Protein AF-A0AA42TNP0-F1 (afdb_monomer)

Structure (mmCIF, N/CA/C/O backbone):
data_AF-A0AA42TNP0-F1
#
_entry.id   AF-A0AA42TNP0-F1
#
loop_
_atom_site.group_PDB
_atom_site.id
_atom_site.type_symbol
_atom_site.label_atom_id
_atom_site.label_alt_id
_atom_site.label_comp_id
_atom_site.label_asym_id
_atom_site.label_entity_id
_atom_site.label_seq_id
_atom_site.pdbx_PDB_ins_code
_atom_site.Cartn_x
_atom_site.Cartn_y
_atom_site.Cartn_z
_atom_site.occupancy
_atom_site.B_iso_or_equiv
_atom_site.auth_seq_id
_atom_site.auth_comp_id
_atom_site.auth_asym_id
_atom_site.auth_atom_id
_atom_site.pdbx_PDB_model_num
ATOM 1 N N . MET A 1 1 ? -10.060 4.642 -5.298 1.00 69.69 1 MET A N 1
ATOM 2 C CA . MET A 1 1 ? -9.787 3.205 -5.547 1.00 69.69 1 MET A CA 1
ATOM 3 C C . MET A 1 1 ? -9.963 2.434 -4.257 1.00 69.69 1 MET A C 1
ATOM 5 O O . MET A 1 1 ? -10.736 1.494 -4.247 1.00 69.69 1 MET A O 1
ATOM 9 N N . ILE A 1 2 ? -9.334 2.900 -3.176 1.00 89.69 2 ILE A N 1
ATOM 10 C CA . ILE A 1 2 ? -9.760 2.600 -1.806 1.00 89.69 2 ILE A CA 1
ATOM 11 C C . ILE A 1 2 ? -10.719 3.684 -1.294 1.00 89.69 2 ILE A C 1
ATOM 13 O O . ILE A 1 2 ? -10.773 4.767 -1.888 1.00 89.69 2 ILE A O 1
ATOM 17 N N . GLY A 1 3 ? -11.480 3.380 -0.244 1.00 92.75 3 GLY A N 1
ATOM 18 C CA . GLY A 1 3 ? -12.427 4.280 0.415 1.00 92.75 3 GLY A CA 1
ATOM 19 C C . GLY A 1 3 ? -11.753 5.267 1.375 1.00 92.75 3 GLY A C 1
ATOM 20 O O . GLY A 1 3 ? -10.738 5.891 1.045 1.00 92.75 3 GLY A O 1
ATOM 21 N N . LYS A 1 4 ? -12.334 5.456 2.568 1.00 94.69 4 LYS A N 1
ATOM 22 C CA . LYS A 1 4 ? -11.750 6.314 3.612 1.00 94.69 4 LYS A CA 1
ATOM 23 C C . LYS A 1 4 ? -10.427 5.704 4.089 1.00 94.69 4 LYS A C 1
ATOM 25 O O . LYS A 1 4 ? -10.352 4.513 4.358 1.00 94.69 4 LYS A O 1
ATOM 30 N N . ALA A 1 5 ? -9.391 6.527 4.155 1.00 96.81 5 ALA A N 1
ATOM 31 C CA . ALA A 1 5 ? -8.061 6.156 4.622 1.00 96.81 5 ALA A CA 1
ATOM 32 C C . ALA A 1 5 ? -7.308 7.430 5.008 1.00 96.81 5 ALA A C 1
ATOM 34 O O . ALA A 1 5 ? -7.641 8.503 4.482 1.00 96.81 5 ALA A O 1
ATOM 35 N N . HIS A 1 6 ? -6.301 7.307 5.871 1.00 95.75 6 HIS A N 1
ATOM 36 C CA . HIS A 1 6 ? -5.406 8.420 6.186 1.00 95.75 6 HIS A CA 1
ATOM 37 C C . HIS A 1 6 ? -4.741 8.979 4.904 1.00 95.75 6 HIS A C 1
ATOM 39 O O . HIS A 1 6 ? -4.443 8.197 3.989 1.00 95.75 6 HIS A O 1
ATOM 45 N N . PRO A 1 7 ? -4.511 10.303 4.782 1.00 94.62 7 PRO A N 1
ATOM 46 C CA . PRO A 1 7 ? -3.909 10.896 3.585 1.00 94.62 7 PRO A CA 1
ATOM 47 C C . PRO A 1 7 ? -2.571 10.269 3.176 1.00 94.62 7 PRO A C 1
ATOM 49 O O . PRO A 1 7 ? -2.367 10.019 1.988 1.00 94.62 7 PRO A O 1
ATOM 52 N N . SER A 1 8 ? -1.707 9.922 4.136 1.00 94.31 8 SER A N 1
ATOM 53 C CA . SER A 1 8 ? -0.418 9.268 3.858 1.00 94.31 8 SER A CA 1
ATOM 54 C C . SER A 1 8 ? -0.584 7.895 3.189 1.00 94.31 8 SER A C 1
ATOM 56 O O . SER A 1 8 ? 0.127 7.579 2.233 1.00 94.31 8 SER A O 1
ATOM 58 N N . ILE A 1 9 ? -1.595 7.110 3.583 1.00 96.50 9 ILE A N 1
ATOM 59 C CA . ILE A 1 9 ? -1.926 5.828 2.936 1.00 96.50 9 ILE A CA 1
ATOM 60 C C . ILE A 1 9 ? -2.396 6.064 1.500 1.00 96.50 9 ILE A C 1
ATOM 62 O O . ILE A 1 9 ? -1.977 5.356 0.583 1.00 96.50 9 ILE A O 1
A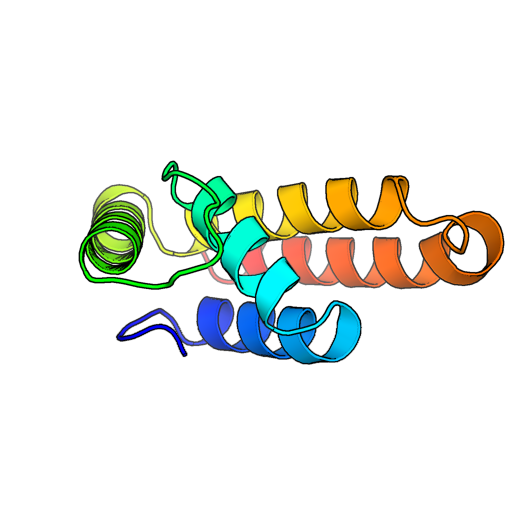TOM 66 N N . LYS A 1 10 ? -3.245 7.075 1.273 1.00 96.38 10 LYS A N 1
ATOM 67 C CA . LYS A 1 10 ? -3.709 7.416 -0.082 1.00 96.38 10 LYS A CA 1
ATOM 68 C C . LYS A 1 10 ? -2.557 7.858 -0.979 1.00 96.38 10 LYS A C 1
ATOM 70 O O . LYS A 1 10 ? -2.515 7.447 -2.137 1.00 96.38 10 LYS A O 1
ATOM 75 N N . PHE A 1 11 ? -1.628 8.646 -0.444 1.00 94.19 11 PHE A N 1
ATOM 76 C CA . PHE A 1 11 ? -0.441 9.096 -1.162 1.00 94.19 11 PHE A CA 1
ATOM 77 C C . PHE A 1 11 ? 0.456 7.917 -1.561 1.00 94.19 11 PHE A C 1
ATOM 79 O O . PHE A 1 11 ? 0.758 7.745 -2.742 1.00 94.19 11 PHE A O 1
ATOM 86 N N . GLN A 1 12 ? 0.792 7.034 -0.615 1.00 95.56 12 GLN A N 1
ATOM 87 C CA . GLN A 1 12 ? 1.597 5.839 -0.892 1.00 95.56 12 GLN A CA 1
ATOM 88 C C . GLN A 1 12 ? 0.903 4.880 -1.871 1.00 95.56 12 GLN A C 1
ATOM 90 O O . GLN A 1 12 ? 1.549 4.303 -2.748 1.00 95.56 12 GLN A O 1
ATOM 95 N N . MET A 1 13 ? -0.421 4.738 -1.770 1.00 97.06 13 MET A N 1
ATOM 96 C CA . MET A 1 13 ? -1.218 3.938 -2.699 1.00 97.06 13 MET A CA 1
ATOM 97 C C . MET A 1 13 ? -1.212 4.523 -4.118 1.00 97.06 13 MET A C 1
ATOM 99 O O . MET A 1 13 ? -1.101 3.772 -5.087 1.00 97.06 13 MET A O 1
ATOM 103 N N . PHE A 1 14 ? -1.319 5.847 -4.255 1.00 95.56 14 PHE A N 1
ATOM 104 C CA . PHE A 1 14 ? -1.216 6.530 -5.545 1.00 95.56 14 PHE A CA 1
ATOM 105 C C . PHE A 1 14 ? 0.168 6.327 -6.171 1.00 95.56 14 PHE A C 1
ATOM 107 O O . PHE A 1 14 ? 0.257 5.851 -7.302 1.00 95.56 14 PHE A O 1
ATOM 114 N N . ASP A 1 15 ? 1.236 6.592 -5.417 1.00 95.19 15 ASP A N 1
ATOM 115 C CA . ASP A 1 15 ? 2.614 6.411 -5.882 1.00 95.19 15 ASP A CA 1
ATOM 116 C C . ASP A 1 15 ? 2.876 4.958 -6.316 1.00 95.19 15 ASP A C 1
ATOM 118 O O . ASP A 1 15 ? 3.398 4.699 -7.404 1.00 95.19 15 ASP A O 1
ATOM 122 N N . ALA A 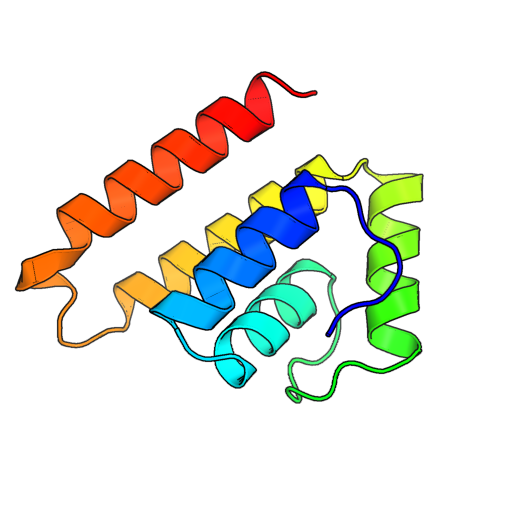1 16 ? 2.438 3.975 -5.526 1.00 96.44 16 ALA A N 1
ATOM 123 C CA . ALA A 1 16 ? 2.539 2.570 -5.907 1.00 96.44 16 ALA A CA 1
ATOM 124 C C . ALA A 1 16 ? 1.708 2.237 -7.156 1.00 96.44 16 ALA A C 1
ATOM 126 O O . ALA A 1 16 ? 2.164 1.465 -7.994 1.00 96.44 16 ALA A O 1
ATOM 127 N N . ALA A 1 17 ? 0.509 2.801 -7.312 1.00 97.00 17 ALA A N 1
ATOM 128 C CA . ALA A 1 17 ? -0.330 2.551 -8.481 1.00 97.00 17 ALA A CA 1
ATOM 129 C C . ALA A 1 17 ? 0.286 3.109 -9.772 1.00 97.00 17 ALA A C 1
ATOM 131 O O . ALA A 1 17 ? 0.155 2.468 -10.816 1.00 97.00 17 ALA A O 1
ATOM 132 N N . VAL A 1 18 ? 0.968 4.256 -9.698 1.00 95.31 18 VAL A N 1
ATOM 133 C CA . VAL A 1 18 ? 1.690 4.863 -10.827 1.00 95.31 18 VAL A CA 1
ATOM 134 C C . VAL A 1 18 ? 2.920 4.036 -11.199 1.00 95.31 18 VAL A C 1
ATOM 136 O O . VAL A 1 18 ? 3.107 3.715 -12.368 1.00 95.31 18 VAL A O 1
ATOM 139 N N . ASN A 1 19 ? 3.737 3.645 -10.219 1.00 92.81 19 ASN A N 1
ATOM 140 C CA . ASN A 1 19 ? 5.000 2.952 -10.494 1.00 92.81 19 ASN A CA 1
ATOM 141 C C . ASN A 1 19 ? 4.821 1.453 -10.790 1.00 92.81 19 ASN A C 1
ATOM 143 O O . ASN A 1 19 ? 5.572 0.883 -11.578 1.00 92.81 19 ASN A O 1
ATOM 147 N N . HIS A 1 20 ? 3.843 0.803 -10.150 1.00 92.94 20 HIS A N 1
ATOM 148 C CA . HIS A 1 20 ? 3.704 -0.663 -10.146 1.00 92.94 20 HIS A CA 1
ATOM 149 C C . HIS A 1 20 ? 2.446 -1.133 -10.870 1.00 92.94 20 HIS A C 1
ATOM 151 O O . HIS A 1 20 ? 2.234 -2.336 -11.022 1.00 92.94 20 HIS A O 1
ATOM 157 N N . GLY A 1 21 ? 1.595 -0.205 -11.302 1.00 96.50 21 GLY A N 1
ATOM 158 C CA . GLY A 1 21 ? 0.262 -0.491 -11.806 1.00 96.50 21 GLY A CA 1
ATOM 159 C C . GLY A 1 21 ? -0.756 -0.695 -10.681 1.00 96.50 21 GLY A C 1
ATOM 160 O O . GLY A 1 21 ? -0.474 -1.251 -9.614 1.00 96.50 21 GLY A O 1
ATOM 161 N N . ARG A 1 22 ? -1.999 -0.283 -10.954 1.00 96.94 22 ARG A N 1
ATOM 162 C CA . ARG A 1 22 ? -3.123 -0.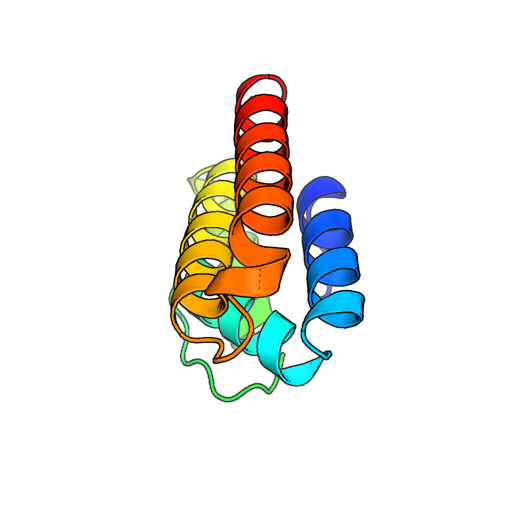302 -9.999 1.00 96.94 22 ARG A CA 1
ATOM 163 C C . ARG A 1 22 ? -3.334 -1.670 -9.343 1.00 96.94 22 ARG A C 1
ATOM 165 O O . ARG A 1 22 ? -3.501 -1.750 -8.130 1.00 96.94 22 ARG A O 1
ATOM 172 N N . GLY A 1 23 ? -3.292 -2.743 -10.134 1.00 97.69 23 GLY A N 1
ATOM 173 C CA . GLY A 1 23 ? -3.525 -4.104 -9.645 1.00 97.69 23 GLY A CA 1
ATOM 174 C C . GLY A 1 23 ? -2.451 -4.601 -8.674 1.00 97.69 23 GLY A C 1
ATOM 175 O O . GLY A 1 23 ? -2.778 -5.292 -7.714 1.00 97.69 23 GLY A O 1
ATOM 176 N N . ASN A 1 24 ? -1.180 -4.237 -8.876 1.00 98.12 24 ASN A 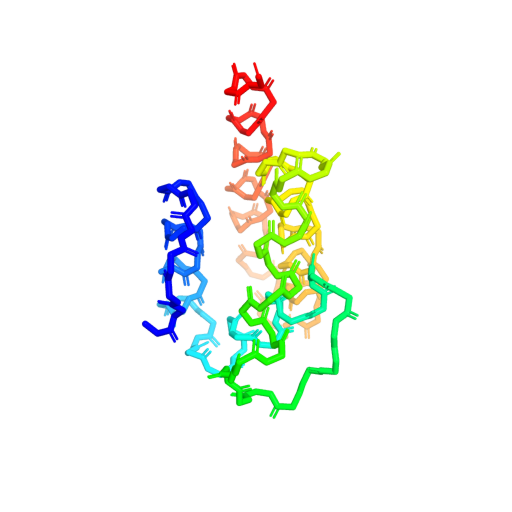N 1
ATOM 177 C CA . ASN A 1 24 ? -0.121 -4.585 -7.927 1.00 98.12 24 ASN A CA 1
ATOM 178 C C . ASN A 1 24 ? -0.254 -3.772 -6.640 1.00 98.12 24 ASN A C 1
ATOM 180 O O . ASN A 1 24 ? -0.138 -4.339 -5.557 1.00 98.12 24 ASN A O 1
ATOM 184 N N . ALA A 1 25 ? -0.551 -2.474 -6.749 1.00 98.25 25 ALA A N 1
ATOM 185 C CA . ALA A 1 25 ? -0.748 -1.610 -5.590 1.00 98.25 25 ALA A CA 1
ATOM 186 C C . ALA A 1 25 ? -1.893 -2.104 -4.687 1.00 98.25 25 ALA A C 1
ATOM 188 O O . ALA A 1 25 ? -1.707 -2.194 -3.475 1.00 98.25 25 ALA A O 1
ATOM 189 N N . ILE A 1 26 ? -3.031 -2.517 -5.269 1.00 98.50 26 ILE A N 1
ATOM 190 C CA . ILE A 1 26 ? -4.158 -3.077 -4.501 1.00 98.50 26 ILE A CA 1
ATOM 191 C C . ILE A 1 26 ? -3.711 -4.325 -3.738 1.00 98.50 26 ILE A C 1
ATOM 193 O O . ILE A 1 26 ? -3.925 -4.411 -2.534 1.00 98.50 26 ILE A O 1
ATOM 197 N N . ARG A 1 27 ? -3.040 -5.264 -4.412 1.00 98.75 27 ARG A N 1
ATOM 198 C CA . ARG A 1 27 ? -2.585 -6.517 -3.789 1.00 98.75 27 ARG A CA 1
ATOM 199 C C . ARG A 1 27 ? -1.555 -6.293 -2.687 1.00 98.75 27 ARG A C 1
ATOM 201 O O . ARG A 1 27 ? -1.577 -6.974 -1.670 1.00 98.75 27 ARG A O 1
ATOM 208 N N . ILE A 1 28 ? -0.656 -5.325 -2.864 1.00 98.62 28 ILE A N 1
ATOM 209 C CA . ILE A 1 28 ? 0.290 -4.913 -1.818 1.00 98.62 28 ILE A CA 1
ATOM 210 C C . ILE A 1 28 ? -0.478 -4.394 -0.596 1.00 98.62 28 ILE A C 1
ATOM 212 O O . ILE A 1 28 ? -0.165 -4.810 0.517 1.00 98.62 28 ILE A O 1
ATOM 216 N N . LEU A 1 29 ? -1.499 -3.552 -0.790 1.00 98.62 29 LEU A N 1
ATOM 217 C CA . LEU A 1 29 ? -2.312 -3.039 0.313 1.00 98.62 29 LEU A CA 1
ATOM 218 C C . LEU A 1 29 ? -3.153 -4.130 0.982 1.00 98.62 29 LEU A C 1
ATOM 220 O O . LEU A 1 29 ? -3.211 -4.167 2.203 1.00 98.62 29 LEU A O 1
ATOM 224 N N . GLN A 1 30 ? -3.735 -5.053 0.217 1.00 98.81 30 GLN A N 1
ATOM 225 C CA . GLN A 1 30 ? -4.463 -6.207 0.754 1.00 98.81 30 GLN A CA 1
ATOM 226 C C . GLN A 1 30 ? -3.571 -7.061 1.669 1.00 98.81 30 GLN A C 1
ATOM 228 O O . GLN A 1 30 ? -3.925 -7.309 2.823 1.00 98.81 30 GLN A O 1
ATOM 233 N N . ARG A 1 31 ? -2.349 -7.392 1.226 1.00 98.81 31 ARG A N 1
ATOM 234 C CA . ARG A 1 31 ? -1.350 -8.055 2.083 1.00 98.81 31 ARG A CA 1
ATOM 235 C C . ARG A 1 31 ? -1.005 -7.219 3.321 1.00 98.81 31 ARG A C 1
ATOM 237 O O . ARG A 1 31 ? -0.887 -7.756 4.425 1.00 98.81 31 ARG A O 1
ATOM 244 N N . ALA A 1 32 ? -0.872 -5.904 3.151 1.00 98.50 32 ALA A N 1
ATOM 245 C CA . ALA A 1 32 ? -0.580 -4.959 4.226 1.00 98.50 32 ALA A CA 1
ATOM 246 C C . ALA A 1 32 ? -1.731 -4.748 5.219 1.00 98.50 32 ALA A C 1
ATOM 248 O O . ALA A 1 32 ? -1.479 -4.186 6.274 1.00 98.50 32 ALA A O 1
ATOM 249 N N . VAL A 1 33 ? -2.951 -5.215 4.937 1.00 98.56 33 VAL A N 1
ATOM 250 C CA . VAL A 1 33 ? -4.092 -5.188 5.876 1.00 98.56 33 VAL A CA 1
ATOM 251 C C . VAL A 1 33 ? -4.594 -6.591 6.239 1.00 98.56 33 VAL A C 1
ATOM 253 O O . VAL A 1 33 ? -5.666 -6.725 6.811 1.00 98.56 33 VAL A O 1
ATOM 256 N N . LEU A 1 34 ? -3.794 -7.637 5.976 1.00 98.25 34 LEU A N 1
ATOM 257 C CA . LEU A 1 34 ? -4.083 -9.040 6.341 1.00 98.25 34 LEU A CA 1
ATOM 258 C C . LEU A 1 34 ? -5.337 -9.634 5.683 1.00 98.25 34 LEU A C 1
ATOM 260 O O . LEU A 1 34 ? -6.035 -10.439 6.293 1.00 98.25 34 LEU A O 1
ATOM 264 N N . VAL A 1 35 ? -5.605 -9.282 4.428 1.00 98.62 35 VAL A N 1
ATOM 265 C CA . VAL A 1 35 ? -6.674 -9.912 3.637 1.00 98.62 35 VAL A CA 1
ATOM 266 C C . VAL A 1 35 ? -6.100 -10.595 2.397 1.00 98.62 35 VAL A C 1
ATOM 268 O O . VAL A 1 35 ? -4.954 -10.340 2.017 1.00 98.62 35 VAL A O 1
ATOM 271 N N . ALA A 1 36 ? -6.894 -11.466 1.769 1.00 98.38 36 ALA A N 1
ATOM 272 C CA . ALA A 1 36 ? -6.523 -12.104 0.509 1.00 98.38 36 ALA A CA 1
ATOM 273 C C . ALA A 1 36 ? -6.193 -11.048 -0.560 1.00 98.38 36 ALA A C 1
ATOM 275 O O . ALA A 1 36 ? -6.881 -10.035 -0.688 1.00 98.38 36 ALA A O 1
ATOM 276 N N . ASP A 1 37 ? -5.132 -11.283 -1.327 1.00 98.19 37 ASP A N 1
ATOM 277 C CA . ASP A 1 37 ? -4.609 -10.364 -2.335 1.00 98.19 37 ASP A CA 1
ATOM 278 C C . ASP A 1 37 ? -5.149 -10.668 -3.738 1.00 98.19 37 ASP A C 1
ATOM 280 O O . ASP A 1 37 ? -4.423 -10.731 -4.735 1.00 98.19 37 ASP A O 1
ATOM 284 N N . ASP A 1 38 ? -6.468 -10.827 -3.818 1.00 97.81 38 ASP A N 1
ATOM 285 C CA . ASP A 1 38 ? -7.202 -11.113 -5.053 1.00 97.81 38 ASP A CA 1
ATOM 286 C C . ASP A 1 38 ? -7.134 -9.962 -6.082 1.00 97.81 38 ASP A C 1
ATOM 288 O O . ASP A 1 38 ? -7.295 -10.177 -7.287 1.00 97.81 38 ASP A O 1
ATOM 292 N N . GLY A 1 39 ? -6.782 -8.749 -5.648 1.00 97.25 39 GLY A N 1
ATOM 293 C CA . GLY A 1 39 ? -6.727 -7.542 -6.468 1.00 97.25 39 GLY A CA 1
ATOM 294 C C . GLY A 1 39 ? -8.066 -6.822 -6.636 1.00 97.25 39 GLY A C 1
ATOM 295 O O . GLY A 1 39 ? -8.111 -5.821 -7.354 1.00 97.25 39 GLY A O 1
ATOM 296 N N . ALA A 1 40 ? -9.129 -7.285 -5.979 1.00 96.69 40 ALA A N 1
ATOM 297 C CA . ALA A 1 40 ? -10.443 -6.660 -5.943 1.00 96.69 40 ALA A CA 1
ATOM 298 C C . ALA A 1 40 ? -10.636 -5.912 -4.615 1.00 96.69 40 ALA A C 1
ATOM 300 O O . ALA A 1 40 ? -10.859 -6.498 -3.559 1.00 96.69 40 ALA A O 1
ATOM 301 N N . TRP A 1 41 ? -10.574 -4.577 -4.652 1.00 98.06 41 TRP A N 1
ATOM 302 C CA . TRP A 1 41 ? -10.806 -3.782 -3.445 1.00 98.06 41 TRP A CA 1
ATOM 303 C C . TRP A 1 41 ? -12.305 -3.675 -3.130 1.00 98.06 41 TRP A C 1
ATOM 305 O O . TRP A 1 41 ? -13.013 -2.877 -3.745 1.00 98.06 41 TRP A O 1
ATOM 315 N N . GLY A 1 42 ? -12.776 -4.476 -2.172 1.00 97.38 42 GLY A N 1
ATOM 316 C CA . GLY A 1 42 ? -14.176 -4.522 -1.736 1.00 97.38 42 GLY A CA 1
ATOM 317 C C . GLY A 1 42 ? -14.397 -4.160 -0.258 1.00 97.38 42 GLY A C 1
ATOM 318 O O . GLY A 1 42 ? -13.457 -3.755 0.437 1.00 97.38 42 GLY A O 1
ATOM 319 N N . PRO A 1 43 ? -15.635 -4.334 0.253 1.00 97.81 43 PRO A N 1
ATOM 320 C CA . PRO A 1 43 ? -15.997 -4.004 1.634 1.00 97.81 43 PRO A CA 1
ATOM 321 C C . PRO A 1 43 ? -15.126 -4.695 2.687 1.00 97.81 43 PRO A C 1
ATOM 323 O O . PRO A 1 43 ? -14.776 -4.071 3.682 1.00 97.81 43 PRO A O 1
ATOM 326 N N . LEU A 1 44 ? -14.716 -5.946 2.449 1.00 98.06 44 LEU A N 1
ATOM 327 C CA . LEU A 1 44 ? -13.867 -6.701 3.375 1.00 98.06 44 LEU A CA 1
ATOM 328 C C . LEU A 1 44 ? -12.459 -6.095 3.494 1.00 98.06 44 LEU A C 1
ATOM 330 O O . LEU A 1 44 ? -11.982 -5.866 4.603 1.00 98.06 44 LEU A O 1
ATOM 334 N N . SER A 1 45 ? -11.813 -5.760 2.371 1.00 98.56 45 SER A N 1
ATOM 335 C CA . SER A 1 45 ? -10.511 -5.076 2.392 1.00 98.56 45 SER A CA 1
ATOM 336 C C . SER A 1 45 ? -10.613 -3.694 3.039 1.00 98.56 45 SER A C 1
ATOM 338 O O . SER A 1 45 ? -9.732 -3.297 3.799 1.00 98.56 45 SER A O 1
ATOM 340 N N . GLN A 1 46 ? -11.708 -2.971 2.780 1.00 98.56 46 GLN A N 1
ATOM 341 C CA . GLN A 1 46 ? -11.940 -1.663 3.384 1.00 98.56 46 GLN A CA 1
ATOM 342 C C . GLN A 1 46 ? -12.171 -1.747 4.898 1.00 98.56 46 GLN A C 1
ATOM 344 O O . GLN A 1 46 ? -11.644 -0.917 5.635 1.00 98.56 46 GLN A O 1
ATOM 349 N N . ALA A 1 47 ? -12.927 -2.739 5.370 1.00 98.38 47 ALA A N 1
ATOM 350 C CA . ALA A 1 47 ? -13.145 -2.972 6.793 1.00 98.38 47 ALA A CA 1
ATOM 351 C C . ALA A 1 47 ? -11.834 -3.326 7.512 1.00 98.38 47 ALA A C 1
ATOM 353 O O . ALA A 1 47 ? -11.573 -2.791 8.586 1.00 98.38 47 ALA A O 1
ATOM 354 N N . ALA A 1 48 ? -10.978 -4.147 6.895 1.00 98.56 48 ALA A N 1
ATOM 355 C CA . ALA A 1 48 ? -9.663 -4.479 7.441 1.00 98.56 48 ALA A CA 1
ATOM 356 C C . ALA A 1 48 ? -8.741 -3.252 7.535 1.00 98.56 48 ALA A C 1
ATOM 358 O O . ALA A 1 48 ? -8.087 -3.049 8.557 1.00 98.56 48 ALA A O 1
ATOM 359 N N . LEU A 1 49 ? -8.737 -2.395 6.505 1.00 98.50 49 LEU A N 1
ATOM 360 C CA . LEU A 1 49 ? -8.015 -1.123 6.537 1.00 98.50 49 LEU A CA 1
ATOM 361 C C . LEU A 1 49 ? -8.505 -0.222 7.678 1.00 98.50 49 LEU A C 1
ATOM 363 O O . LEU A 1 49 ? -7.689 0.288 8.442 1.00 98.50 49 LEU A O 1
ATOM 367 N N . ASN A 1 50 ? -9.822 -0.049 7.810 1.00 98.25 50 ASN A N 1
ATOM 368 C CA . ASN A 1 50 ? -10.403 0.766 8.877 1.00 98.25 50 ASN A CA 1
ATOM 369 C C . ASN A 1 50 ? -10.021 0.213 10.257 1.00 98.25 50 ASN A C 1
ATOM 371 O O . ASN A 1 50 ? -9.465 0.941 11.068 1.00 98.25 50 ASN A O 1
ATOM 375 N N . SER A 1 51 ? -10.221 -1.089 10.481 1.00 98.19 51 SER A N 1
ATOM 376 C CA . SER A 1 51 ? -9.905 -1.742 11.754 1.00 98.19 51 SER A CA 1
ATOM 377 C C . SER A 1 51 ? -8.428 -1.614 12.130 1.00 98.19 51 SER A C 1
ATOM 379 O O . SER A 1 51 ? -8.116 -1.352 13.287 1.00 98.19 51 SER A O 1
ATOM 381 N N . MET A 1 52 ? -7.510 -1.752 11.169 1.00 98.12 52 MET A N 1
ATOM 382 C CA . MET A 1 52 ? -6.081 -1.590 11.435 1.00 98.12 52 MET A CA 1
ATOM 383 C C . MET A 1 52 ? -5.729 -0.151 11.816 1.00 98.12 52 MET A C 1
ATOM 385 O O . MET A 1 52 ? -5.009 0.046 12.789 1.00 98.12 52 MET A O 1
ATOM 389 N N . GLN A 1 53 ? -6.269 0.842 11.100 1.00 96.12 53 GLN A N 1
ATOM 390 C CA . GLN A 1 53 ? -6.073 2.251 11.454 1.00 96.12 53 GLN A CA 1
ATOM 391 C C . GLN A 1 53 ? -6.616 2.564 12.854 1.00 96.12 53 GLN A C 1
ATOM 393 O O . GLN A 1 53 ? -5.942 3.250 13.614 1.00 96.12 53 GLN A O 1
ATOM 398 N N . ASP A 1 54 ? -7.801 2.053 13.194 1.00 96.50 54 ASP A N 1
ATOM 399 C CA . ASP A 1 54 ? -8.467 2.349 14.465 1.00 96.50 54 ASP A CA 1
ATOM 400 C C . ASP A 1 54 ? -7.771 1.663 15.655 1.00 96.50 54 ASP A C 1
ATOM 402 O O . ASP A 1 54 ? -7.677 2.241 16.734 1.00 96.50 54 ASP A O 1
ATOM 406 N N . LEU A 1 55 ? -7.263 0.438 15.470 1.00 96.62 55 LEU A N 1
ATOM 407 C CA . LEU A 1 55 ? -6.653 -0.355 16.547 1.00 96.62 55 LEU A CA 1
ATOM 408 C C . LEU A 1 55 ? -5.143 -0.145 16.705 1.00 96.62 55 LEU A C 1
ATOM 410 O O . LEU A 1 55 ? -4.617 -0.333 17.799 1.00 96.62 55 LEU A O 1
ATOM 414 N N . ARG A 1 56 ? -4.430 0.146 15.611 1.00 93.75 56 ARG A N 1
ATOM 415 C CA . ARG A 1 56 ? -2.954 0.166 15.565 1.00 93.75 56 ARG A CA 1
ATOM 416 C C . ARG A 1 56 ? -2.381 1.483 15.051 1.00 93.75 56 ARG A C 1
ATOM 418 O O . ARG A 1 56 ? -1.164 1.636 15.013 1.00 93.75 56 ARG A O 1
ATOM 425 N N . GLY A 1 57 ? -3.237 2.417 14.645 1.00 93.94 57 GLY A N 1
ATOM 426 C CA . GLY A 1 57 ? -2.821 3.626 13.955 1.00 93.94 57 GLY A CA 1
ATOM 427 C C . GLY A 1 57 ? -2.545 3.383 12.471 1.00 93.94 57 GLY A C 1
ATOM 428 O O . GLY A 1 57 ? -2.355 2.265 11.988 1.00 93.94 57 GLY A O 1
ATOM 429 N N . HIS A 1 58 ? -2.536 4.470 11.707 1.00 94.69 58 HIS A N 1
ATOM 430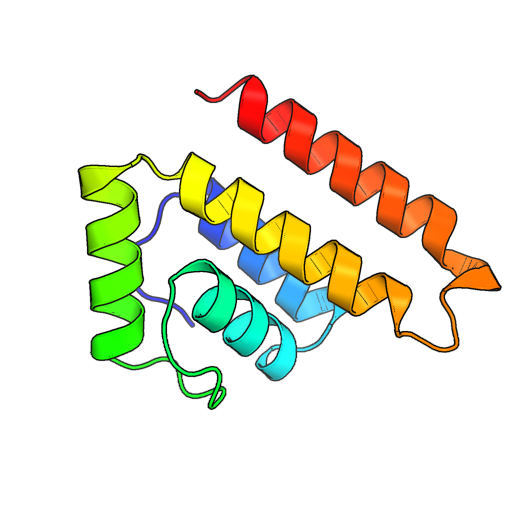 C CA . HIS A 1 58 ? -2.351 4.411 10.260 1.00 94.69 58 HIS A CA 1
ATOM 431 C C . HIS A 1 58 ? -0.908 4.047 9.851 1.00 94.69 58 HIS A C 1
ATOM 433 O O . HIS A 1 58 ? -0.708 3.490 8.768 1.00 94.69 58 HIS A O 1
ATOM 439 N N . ASN A 1 59 ? 0.083 4.288 10.718 1.00 94.75 59 ASN A N 1
ATOM 440 C CA . ASN A 1 59 ? 1.483 3.958 10.449 1.00 94.75 59 ASN A CA 1
ATOM 441 C C . ASN A 1 59 ? 1.746 2.449 10.390 1.00 94.75 59 ASN A C 1
ATOM 443 O O . ASN A 1 59 ? 2.555 2.025 9.567 1.00 94.75 59 ASN A O 1
ATOM 447 N N . ASP A 1 60 ? 1.000 1.608 11.119 1.00 95.62 60 ASP A N 1
ATOM 448 C CA . ASP A 1 60 ? 1.112 0.146 10.970 1.00 95.62 60 ASP A CA 1
ATOM 449 C C . ASP A 1 60 ? 0.766 -0.297 9.534 1.00 95.62 60 ASP A C 1
ATOM 451 O O . ASP A 1 60 ? 1.451 -1.132 8.937 1.00 95.62 60 ASP A O 1
ATOM 455 N N . VAL A 1 61 ? -0.229 0.345 8.908 1.00 97.31 61 VAL A N 1
ATOM 456 C CA . VAL A 1 61 ? -0.560 0.109 7.493 1.00 97.31 61 VAL A CA 1
ATOM 457 C C . VAL A 1 61 ? 0.592 0.547 6.587 1.00 97.31 61 VAL A C 1
ATOM 459 O O . VAL A 1 61 ? 0.966 -0.199 5.681 1.00 97.31 61 VAL A O 1
ATOM 462 N N . LEU A 1 62 ? 1.169 1.734 6.816 1.00 96.69 62 LEU A N 1
ATOM 463 C CA . LEU A 1 62 ? 2.266 2.268 5.997 1.00 96.69 62 LEU A CA 1
ATOM 464 C C . LEU A 1 62 ? 3.518 1.395 6.059 1.00 96.69 62 LEU A C 1
ATOM 466 O O . LEU A 1 62 ? 4.062 1.046 5.010 1.00 96.69 62 LEU A O 1
ATOM 470 N N . LEU A 1 63 ? 3.948 1.012 7.262 1.00 96.62 63 LEU A N 1
ATOM 471 C CA . LEU A 1 63 ? 5.131 0.179 7.481 1.00 96.62 63 LEU A CA 1
ATOM 472 C C . LEU A 1 63 ? 4.993 -1.154 6.738 1.00 96.62 63 LEU A C 1
ATOM 474 O O . LEU A 1 63 ? 5.890 -1.574 6.001 1.00 96.62 63 LEU A O 1
ATOM 478 N N . ARG A 1 64 ? 3.827 -1.797 6.855 1.00 97.94 64 ARG A N 1
ATOM 479 C CA . ARG A 1 64 ? 3.540 -3.070 6.183 1.00 97.94 64 ARG A CA 1
ATOM 480 C C . ARG A 1 64 ? 3.431 -2.891 4.671 1.00 97.94 64 ARG A C 1
ATOM 482 O O . ARG A 1 64 ? 3.976 -3.703 3.921 1.00 97.94 64 ARG A O 1
ATOM 489 N N . PHE A 1 65 ? 2.784 -1.822 4.208 1.00 98.19 65 PHE A N 1
ATOM 490 C CA . PHE A 1 65 ? 2.661 -1.493 2.788 1.00 98.19 65 PHE A CA 1
ATOM 491 C C . PHE A 1 65 ? 4.029 -1.276 2.139 1.00 98.19 65 PHE A C 1
ATOM 493 O O . PHE A 1 65 ? 4.327 -1.900 1.119 1.00 98.19 65 PHE A O 1
ATOM 500 N N . LEU A 1 66 ? 4.890 -0.464 2.755 1.00 97.62 66 LEU A N 1
ATOM 501 C CA . LEU A 1 66 ? 6.262 -0.229 2.304 1.00 97.62 66 LEU A CA 1
ATOM 502 C C . LEU A 1 66 ? 7.082 -1.522 2.347 1.00 97.62 66 LEU A C 1
ATOM 504 O O . LEU A 1 66 ? 7.721 -1.856 1.352 1.00 97.62 66 LEU A O 1
ATOM 508 N N . GLY A 1 67 ? 6.974 -2.324 3.410 1.00 98.06 67 GLY A N 1
ATOM 509 C CA . GLY A 1 67 ? 7.606 -3.646 3.492 1.00 98.06 67 GLY A CA 1
ATOM 510 C C . GLY A 1 67 ? 7.247 -4.561 2.314 1.00 98.06 67 GLY A C 1
ATOM 511 O O . GLY A 1 67 ? 8.122 -5.158 1.679 1.00 98.06 67 GLY A O 1
ATOM 512 N N . TYR A 1 68 ? 5.965 -4.632 1.947 1.00 98.44 68 TYR A N 1
ATOM 513 C CA . TYR A 1 68 ? 5.534 -5.380 0.763 1.00 98.44 68 TYR A CA 1
ATOM 514 C C . TYR A 1 68 ? 5.950 -4.720 -0.560 1.00 98.44 68 TYR A C 1
ATOM 516 O 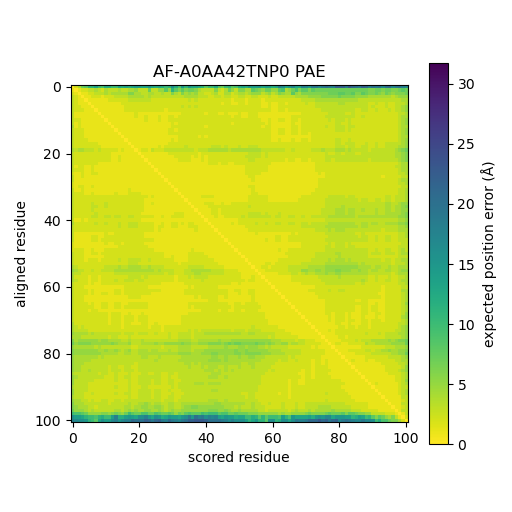O . TYR A 1 68 ? 6.171 -5.442 -1.536 1.00 98.44 68 TYR A O 1
ATOM 524 N N . ARG A 1 69 ? 6.109 -3.390 -0.618 1.00 97.50 69 ARG A N 1
ATOM 525 C CA . ARG A 1 69 ? 6.704 -2.705 -1.780 1.00 97.50 69 ARG A CA 1
ATOM 526 C C . ARG A 1 69 ? 8.177 -3.062 -1.957 1.00 97.50 69 ARG A C 1
ATOM 528 O O . ARG A 1 69 ? 8.566 -3.355 -3.082 1.00 97.50 69 ARG A O 1
ATOM 535 N N . PHE A 1 70 ? 8.972 -3.127 -0.890 1.00 97.94 70 PHE A N 1
ATOM 536 C CA . PHE A 1 70 ? 10.364 -3.582 -0.976 1.00 97.94 70 PHE A CA 1
ATOM 537 C C . PHE A 1 70 ? 10.460 -5.018 -1.489 1.00 97.94 70 PHE A C 1
ATOM 539 O O . PHE A 1 70 ? 11.214 -5.287 -2.423 1.00 97.94 70 PHE A O 1
ATOM 546 N N . LYS A 1 71 ? 9.627 -5.930 -0.967 1.00 97.88 71 LYS A N 1
ATOM 547 C CA . LYS A 1 71 ? 9.534 -7.305 -1.490 1.00 97.88 71 LYS A CA 1
ATOM 548 C C . LYS A 1 71 ? 9.133 -7.334 -2.968 1.00 97.88 71 LYS A C 1
ATOM 550 O O . LYS A 1 71 ? 9.647 -8.149 -3.729 1.00 97.88 71 LYS A O 1
ATOM 555 N N . PHE A 1 72 ? 8.229 -6.445 -3.388 1.00 97.06 72 PHE A N 1
ATOM 556 C CA . PHE A 1 72 ? 7.852 -6.301 -4.794 1.00 97.06 72 PHE A CA 1
ATOM 557 C C . PHE A 1 72 ? 9.013 -5.798 -5.657 1.00 97.06 72 PHE A C 1
ATOM 559 O O . PHE A 1 72 ? 9.180 -6.298 -6.762 1.00 97.06 72 PHE A O 1
ATOM 566 N N . TRP A 1 73 ? 9.812 -4.844 -5.183 1.00 96.88 73 TRP A N 1
ATOM 567 C CA . TRP A 1 73 ? 10.978 -4.358 -5.919 1.00 96.88 73 TRP A CA 1
ATOM 568 C C . TRP A 1 73 ? 12.056 -5.423 -6.065 1.00 96.88 73 TRP A C 1
ATOM 570 O O . TRP A 1 73 ? 12.547 -5.619 -7.172 1.00 96.88 73 TRP A O 1
ATOM 580 N N . ALA A 1 74 ? 12.364 -6.145 -4.986 1.00 95.94 74 ALA A N 1
ATOM 581 C CA . ALA A 1 74 ? 13.424 -7.152 -4.955 1.00 95.94 74 ALA A CA 1
ATOM 582 C C . ALA A 1 74 ? 13.224 -8.298 -5.966 1.00 95.94 74 ALA A C 1
ATOM 584 O O . ALA A 1 74 ? 14.182 -8.959 -6.345 1.00 95.94 74 ALA A O 1
ATOM 585 N N . ARG A 1 75 ? 11.987 -8.530 -6.426 1.00 95.81 75 ARG A N 1
ATOM 586 C CA . ARG A 1 75 ? 11.668 -9.543 -7.448 1.00 95.81 75 ARG A CA 1
ATOM 587 C C . ARG A 1 75 ? 11.669 -9.016 -8.889 1.00 95.81 75 ARG A C 1
ATOM 589 O O . ARG A 1 75 ? 11.402 -9.785 -9.808 1.00 95.81 75 ARG A O 1
ATOM 596 N N . LEU A 1 76 ? 11.863 -7.715 -9.115 1.00 95.94 76 LEU A N 1
ATOM 597 C CA . LEU A 1 76 ? 11.845 -7.153 -10.467 1.00 95.94 76 LEU A CA 1
ATOM 598 C C . LEU A 1 76 ? 13.173 -7.425 -11.170 1.00 95.94 76 LEU A C 1
ATOM 600 O O . LEU A 1 76 ? 14.225 -7.062 -10.660 1.00 95.94 76 LEU A O 1
ATOM 604 N N . ALA A 1 77 ? 13.120 -7.920 -12.409 1.00 95.69 77 ALA A N 1
ATOM 605 C CA . ALA A 1 77 ? 14.316 -8.136 -13.235 1.00 95.69 77 ALA A CA 1
ATOM 606 C C . ALA A 1 77 ? 15.165 -6.863 -13.441 1.00 95.69 77 ALA A C 1
ATOM 608 O O . ALA A 1 77 ? 16.351 -6.936 -13.727 1.00 95.69 77 ALA A O 1
ATOM 609 N N . LYS A 1 78 ? 14.559 -5.678 -13.295 1.00 93.75 78 LYS A N 1
ATOM 610 C CA . LYS A 1 78 ? 15.233 -4.379 -13.433 1.00 93.75 78 LYS A CA 1
ATOM 611 C C . LYS A 1 78 ? 15.809 -3.834 -12.117 1.00 93.75 78 LYS A C 1
ATOM 613 O O . LYS A 1 78 ? 16.264 -2.689 -12.089 1.00 93.75 78 LYS A O 1
ATOM 618 N N . PHE A 1 79 ? 15.759 -4.600 -11.026 1.00 95.12 79 PHE A N 1
ATOM 619 C CA . PHE A 1 79 ? 16.222 -4.137 -9.719 1.00 95.12 79 PHE A CA 1
ATOM 620 C C . PHE A 1 79 ? 17.719 -3.799 -9.715 1.00 95.12 79 PHE A C 1
ATOM 622 O O . PHE A 1 79 ? 18.098 -2.789 -9.137 1.00 95.12 79 PHE A O 1
ATOM 629 N N . ASP A 1 80 ? 18.566 -4.525 -10.441 1.00 96.06 80 ASP A N 1
ATOM 630 C CA . ASP A 1 80 ? 20.006 -4.216 -10.468 1.00 96.06 80 ASP A CA 1
ATOM 631 C C . ASP A 1 80 ? 20.315 -2.840 -11.082 1.00 96.06 80 ASP A C 1
ATOM 633 O O . ASP A 1 80 ? 21.240 -2.142 -10.655 1.00 96.06 80 ASP A O 1
ATOM 637 N N . ALA A 1 81 ? 19.495 -2.414 -12.048 1.00 95.94 81 ALA A N 1
ATOM 638 C CA . ALA A 1 81 ? 19.641 -1.129 -12.722 1.00 95.94 81 ALA A CA 1
ATOM 639 C C . ALA A 1 81 ? 19.074 0.044 -11.902 1.00 95.94 81 ALA A C 1
ATOM 641 O O . ALA A 1 81 ? 19.690 1.106 -11.842 1.00 95.94 81 ALA A O 1
ATOM 642 N N . PHE A 1 82 ? 17.912 -0.129 -11.260 1.00 93.50 82 PHE A N 1
ATOM 643 C CA . PHE A 1 82 ? 17.158 0.987 -10.657 1.00 93.50 82 PHE A CA 1
ATOM 644 C C . PHE A 1 82 ? 16.846 0.820 -9.161 1.00 93.50 82 PHE A C 1
ATOM 646 O O . PHE A 1 82 ? 16.417 1.766 -8.496 1.00 93.50 82 PHE A O 1
ATOM 653 N N . GLY A 1 83 ? 17.077 -0.367 -8.610 1.00 94.38 83 GLY A N 1
ATOM 654 C CA . GLY A 1 83 ? 16.672 -0.781 -7.269 1.00 94.38 83 GLY A CA 1
ATOM 655 C C . GLY A 1 83 ? 17.300 0.033 -6.151 1.00 94.38 83 GLY A C 1
ATOM 656 O O . GLY A 1 83 ? 16.635 0.254 -5.143 1.00 94.38 83 GLY A O 1
ATOM 657 N N . ARG A 1 84 ? 18.511 0.575 -6.344 1.00 96.75 84 ARG A N 1
ATOM 658 C CA . ARG A 1 84 ? 19.124 1.517 -5.388 1.00 96.75 84 ARG A CA 1
ATOM 659 C C . ARG A 1 84 ? 18.247 2.751 -5.174 1.00 96.75 84 ARG A C 1
ATOM 661 O O . ARG A 1 84 ? 17.920 3.084 -4.041 1.00 96.75 84 ARG A O 1
ATOM 668 N N . GLY A 1 85 ? 17.805 3.386 -6.261 1.00 95.81 85 GLY A N 1
ATOM 669 C CA . GLY A 1 85 ? 16.961 4.581 -6.187 1.00 95.81 85 GLY A CA 1
ATOM 670 C C . GLY A 1 85 ? 15.583 4.289 -5.595 1.00 95.81 85 GLY A C 1
ATOM 671 O O . GLY 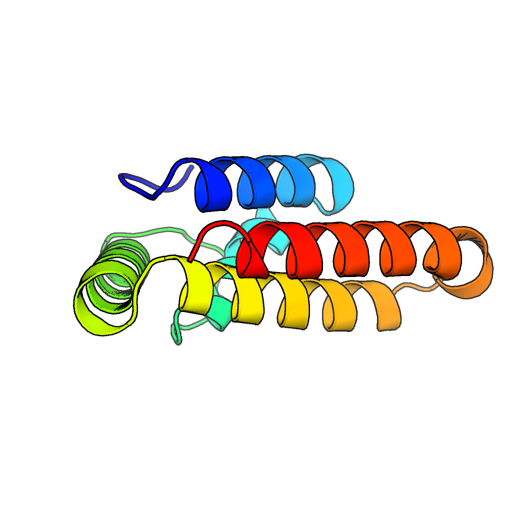A 1 85 ? 15.077 5.062 -4.784 1.00 95.81 85 GLY A 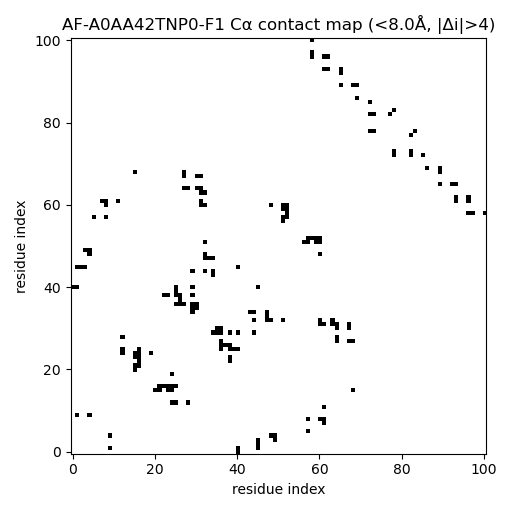O 1
ATOM 672 N N . TRP A 1 86 ? 14.985 3.150 -5.955 1.00 95.06 86 TRP A N 1
ATOM 673 C CA . TRP A 1 86 ? 13.709 2.723 -5.374 1.00 95.06 86 TRP A CA 1
ATOM 674 C C . TRP A 1 86 ? 13.830 2.442 -3.878 1.00 95.06 86 TRP A C 1
ATOM 676 O O . TRP A 1 86 ? 12.988 2.891 -3.104 1.00 95.06 86 TRP A O 1
ATOM 686 N N . THR A 1 87 ? 14.894 1.745 -3.476 1.00 95.94 87 THR A N 1
ATOM 687 C CA . THR A 1 87 ? 15.140 1.382 -2.078 1.00 95.94 87 THR A CA 1
ATOM 688 C C . THR A 1 87 ? 15.329 2.622 -1.214 1.00 95.94 87 THR A C 1
ATOM 690 O O . THR A 1 87 ? 14.658 2.734 -0.193 1.00 95.94 87 THR A O 1
ATOM 693 N N . ASN A 1 88 ? 16.145 3.586 -1.654 1.00 96.56 88 ASN A N 1
ATOM 694 C CA . ASN A 1 88 ? 16.346 4.835 -0.915 1.00 96.56 88 ASN A CA 1
ATOM 695 C C . ASN A 1 88 ? 15.033 5.607 -0.744 1.00 96.56 88 ASN A C 1
ATOM 697 O O . ASN A 1 88 ? 14.674 5.945 0.375 1.00 96.56 88 ASN A O 1
ATOM 701 N N . ARG A 1 89 ? 14.234 5.757 -1.812 1.00 94.00 89 ARG A N 1
ATOM 702 C CA . ARG A 1 89 ? 12.908 6.394 -1.709 1.00 94.00 89 ARG A CA 1
ATOM 703 C C . ARG A 1 89 ? 11.990 5.670 -0.723 1.00 94.00 89 ARG A C 1
ATOM 705 O O . ARG A 1 89 ? 11.229 6.297 0.006 1.00 94.00 89 ARG A O 1
ATOM 712 N N . GLY A 1 90 ? 12.008 4.339 -0.731 1.00 94.12 90 GLY A N 1
ATOM 713 C CA . GLY A 1 90 ? 11.244 3.553 0.231 1.00 94.12 90 GLY A CA 1
ATOM 714 C C . GLY A 1 90 ? 11.705 3.787 1.670 1.00 94.12 90 GLY A C 1
ATOM 715 O O . GLY A 1 90 ? 10.864 3.818 2.563 1.00 94.12 90 GLY A O 1
ATOM 716 N N . ALA A 1 91 ? 13.014 3.939 1.891 1.00 95.56 91 ALA A N 1
ATOM 717 C CA . ALA A 1 91 ? 13.585 4.210 3.204 1.00 95.56 91 ALA A CA 1
ATOM 718 C C . ALA A 1 91 ? 13.194 5.610 3.693 1.00 95.56 91 ALA A C 1
ATOM 720 O O . ALA A 1 91 ? 12.712 5.731 4.814 1.00 95.56 91 ALA A O 1
ATOM 721 N N . ASP A 1 92 ? 13.269 6.624 2.830 1.00 94.69 92 ASP A N 1
ATOM 722 C CA . ASP A 1 92 ? 12.810 7.982 3.146 1.00 94.69 92 ASP A CA 1
ATOM 723 C C . ASP A 1 92 ? 11.325 7.980 3.540 1.00 94.69 92 ASP A C 1
ATOM 725 O O . ASP A 1 92 ? 10.940 8.560 4.549 1.00 94.69 92 ASP A O 1
ATOM 729 N N . ASN A 1 93 ? 10.485 7.236 2.811 1.00 92.50 93 ASN A N 1
ATOM 730 C CA . ASN A 1 93 ? 9.070 7.080 3.160 1.00 92.50 93 ASN A CA 1
ATOM 731 C C . ASN A 1 93 ? 8.851 6.413 4.530 1.00 92.50 93 ASN A C 1
ATOM 733 O O . ASN A 1 93 ? 7.880 6.744 5.206 1.00 92.50 93 ASN A O 1
ATOM 737 N N . LEU A 1 94 ? 9.705 5.459 4.925 1.00 93.94 94 LEU A N 1
ATOM 738 C CA . LEU A 1 94 ? 9.652 4.849 6.258 1.00 93.94 94 LEU A CA 1
ATOM 739 C C . LEU A 1 94 ? 10.072 5.846 7.343 1.00 93.94 94 LEU A C 1
ATOM 741 O O . LEU A 1 94 ? 9.450 5.870 8.399 1.00 93.94 94 LEU A O 1
ATOM 745 N N . ILE A 1 95 ? 11.096 6.659 7.078 1.00 93.69 95 ILE A N 1
ATOM 746 C CA . ILE A 1 95 ? 11.572 7.698 8.000 1.00 93.69 95 ILE A CA 1
ATOM 747 C C . ILE A 1 95 ? 10.479 8.751 8.203 1.00 93.69 95 ILE A C 1
ATOM 749 O O . ILE A 1 95 ? 10.108 9.016 9.341 1.00 93.69 95 ILE A O 1
ATOM 753 N N . PHE A 1 96 ? 9.864 9.249 7.126 1.00 88.50 96 PHE A N 1
ATOM 754 C CA . PHE A 1 96 ? 8.737 10.180 7.230 1.00 88.50 96 PHE A CA 1
ATOM 755 C C . PHE A 1 96 ? 7.546 9.581 7.988 1.00 88.50 96 PHE A C 1
ATOM 757 O O . PHE A 1 96 ? 6.940 10.255 8.813 1.00 88.50 96 PHE A O 1
ATOM 764 N N . ALA A 1 97 ? 7.224 8.302 7.759 1.00 86.94 97 ALA A N 1
ATOM 765 C CA . ALA A 1 97 ? 6.171 7.620 8.516 1.00 86.94 97 ALA A CA 1
ATOM 766 C C . ALA A 1 97 ? 6.509 7.461 10.012 1.00 86.94 97 ALA A C 1
ATOM 768 O O . ALA A 1 97 ? 5.604 7.288 10.819 1.00 86.94 97 ALA A O 1
ATOM 769 N N . ALA A 1 98 ? 7.790 7.491 10.391 1.00 86.81 98 ALA A N 1
ATOM 770 C CA . ALA A 1 98 ? 8.210 7.434 11.788 1.00 86.81 98 ALA A CA 1
ATOM 771 C C . ALA A 1 98 ? 8.147 8.803 12.490 1.00 86.81 98 ALA A C 1
ATOM 773 O O . ALA A 1 98 ? 7.973 8.841 13.709 1.00 86.81 98 ALA A O 1
ATOM 774 N N . GLU A 1 99 ? 8.281 9.899 11.738 1.00 84.62 99 GLU A N 1
ATOM 775 C CA . GLU A 1 99 ? 8.161 11.279 12.232 1.00 84.62 99 GLU A CA 1
ATOM 776 C C . GLU A 1 99 ? 6.695 11.709 12.433 1.00 84.62 99 GLU A C 1
ATOM 778 O O . GLU A 1 99 ? 6.413 12.514 13.315 1.00 84.62 99 GLU A O 1
ATOM 783 N N . ASP A 1 100 ? 5.767 11.143 11.654 1.00 65.62 100 ASP A N 1
ATOM 784 C CA . ASP A 1 100 ? 4.316 11.417 11.678 1.00 65.62 100 ASP A CA 1
ATOM 785 C C . ASP A 1 100 ? 3.540 10.425 12.586 1.0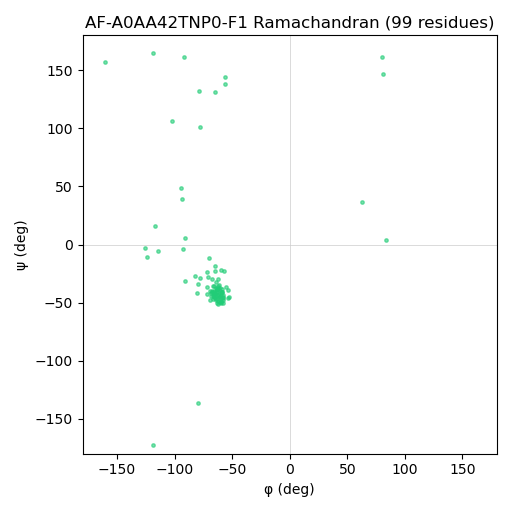0 65.62 100 ASP A C 1
ATOM 787 O O . ASP A 1 100 ? 2.480 9.919 12.208 1.00 65.62 100 ASP A O 1
ATOM 791 N N . ASN A 1 101 ? 4.112 10.053 13.744 1.00 57.50 101 ASN A N 1
ATOM 792 C CA . ASN A 1 101 ? 3.544 9.076 14.700 1.00 57.50 101 ASN A CA 1
ATOM 793 C C . ASN A 1 101 ? 2.568 9.672 15.718 1.00 57.50 101 ASN A C 1
ATOM 795 O O . ASN A 1 101 ? 2.923 10.680 16.367 1.00 57.50 101 ASN A O 1
#

Foldseek 3Di:
DADDADPLLVVLLVVCCVVPNNQLSQLLLCQLLVHHSPSDHDPVSNVSRVVCCVPPNRLSSLVSSLVSVLVVLVPDPCCVVCVVVVVVVSVVSNVVSVVVD

InterPro domains:
  IPR023346 Lysozyme-like domain superfamily [SSF53955] (5-94)

Organism: NCBI:txid363952

Secondary structure (DSSP, 8-state):
---S--HHHHHHHHHHHHHH-HHHHHHHHHHHTTS---S---HHHHHHHHHHHHHH-HHHHHHHHHHHHHHHHHT-TTHHHHHHHHHHHHHHHHHHHHH--

Nearest PDB structures (foldseek):
  2is5-assembly1_C  TM=9.268E-01  e=1.323E-05  Neisseria meningitidis serogroup B
  2ikb-assembly2_D  TM=8.983E-01  e=1.075E-05  Neisseria meningitidis MC58
  2is5-assembly1_B  TM=9.294E-01  e=2.344E-05  Neisseria meningitidis serogroup B
  2ikb-assembly1_A  TM=8.748E-01  e=1.629E-05  Neisseria meningitidis MC58
  7dnp-assembly1_A  TM=9.029E-01  e=3.878E-04  Brucella abortus bv. 1 str. 9-941

Sequence (101 aa):
MIGKAHPSIKFQMFDAAVNHGRGNAIRILQRAVLVADDGAWGPLSQAALNSMQDLRGHNDVLLRFLGYRFKFWARLAKFDAFGRGWTNRGADNLIFAAEDN

Solvent-accessible surface area (backbone atoms only — not comparable to full-atom values): 5657 Å² total; per-residue (Å²): 125,74,79,92,68,58,66,70,56,54,51,54,46,50,54,35,24,73,76,60,37,57,58,50,29,44,22,34,46,24,54,30,42,76,42,81,57,83,48,75,83,45,71,68,54,50,50,37,46,48,51,42,34,76,75,63,36,61,53,55,41,47,57,38,28,51,52,42,48,52,58,56,45,76,70,39,93,59,28,89,84,47,36,69,64,54,48,50,56,53,50,52,54,52,52,53,48,62,72,73,109

pLDDT: mean 95.09, std 6.06, range [57.5, 98.81]

Mean predicted aligned error: 2.59 Å

Radius of gyration: 13.05 Å; Cα contacts (8 Å, |Δi|>4): 99; chains: 1; bounding box: 36×24×30 Å